Protein AF-A0A355SHH1-F1 (afdb_monomer_lite)

Radius of gyration: 15.55 Å; chains: 1; bounding box: 40×37×35 Å

Structure (mmCIF, N/CA/C/O backbone):
data_AF-A0A355SHH1-F1
#
_entry.id   AF-A0A355SHH1-F1
#
loop_
_atom_site.group_PDB
_atom_site.id
_atom_site.type_symbol
_atom_site.label_atom_id
_atom_site.label_alt_id
_atom_site.label_comp_id
_atom_site.label_asym_id
_atom_site.label_entity_id
_atom_site.label_seq_id
_atom_site.pdbx_PDB_ins_code
_atom_site.Cartn_x
_atom_site.Cartn_y
_atom_site.Cartn_z
_atom_site.occupancy
_atom_site.B_iso_or_equiv
_atom_site.auth_seq_id
_atom_site.auth_comp_id
_atom_site.auth_asym_id
_atom_site.auth_atom_id
_atom_site.pdbx_PDB_model_num
ATOM 1 N N . MET A 1 1 ? -6.223 22.000 5.924 1.00 43.81 1 MET A N 1
ATOM 2 C CA . MET A 1 1 ? -6.713 20.608 5.936 1.00 43.81 1 MET A CA 1
ATOM 3 C C . MET A 1 1 ? -8.223 20.653 5.886 1.00 43.81 1 MET A C 1
ATOM 5 O O . MET A 1 1 ? -8.822 21.224 6.787 1.00 43.81 1 MET A O 1
ATOM 9 N N . THR A 1 2 ? -8.835 20.152 4.817 1.00 41.19 2 THR A N 1
ATOM 10 C CA . THR A 1 2 ? -10.289 19.965 4.772 1.00 41.19 2 THR A CA 1
ATOM 11 C C . THR A 1 2 ? -10.642 18.983 5.885 1.00 41.19 2 THR A C 1
ATOM 13 O O . THR A 1 2 ? -10.046 17.912 5.950 1.00 41.19 2 THR A O 1
ATOM 16 N N . GLU A 1 3 ? -11.539 19.346 6.799 1.00 49.66 3 GLU A N 1
ATOM 17 C CA . GLU A 1 3 ? -12.006 18.436 7.848 1.00 49.66 3 GLU A CA 1
ATOM 18 C C . GLU A 1 3 ? -12.844 17.324 7.204 1.00 49.66 3 GLU A C 1
ATOM 20 O O . GLU A 1 3 ? -14.069 17.395 7.146 1.00 49.66 3 GLU A O 1
ATOM 25 N N . ILE A 1 4 ? -12.170 16.287 6.705 1.00 53.91 4 ILE A N 1
ATOM 26 C CA . ILE A 1 4 ? -12.764 15.081 6.107 1.00 53.91 4 ILE A CA 1
ATOM 27 C C . ILE A 1 4 ? -13.784 14.422 7.066 1.00 53.91 4 ILE A C 1
ATOM 29 O O . ILE A 1 4 ? -14.713 13.743 6.636 1.00 53.91 4 ILE A O 1
ATOM 33 N N . GLY A 1 5 ? -13.681 14.687 8.374 1.00 51.09 5 GLY A N 1
ATOM 34 C CA . GLY A 1 5 ? -14.666 14.264 9.373 1.00 51.09 5 GLY A CA 1
ATOM 35 C C . GLY A 1 5 ? -16.087 14.796 9.136 1.00 51.09 5 GLY A C 1
ATOM 36 O O . GLY A 1 5 ? -17.041 14.126 9.518 1.00 51.09 5 GLY A O 1
ATOM 37 N N . LYS A 1 6 ? -16.257 15.943 8.461 1.00 51.94 6 LYS A N 1
ATOM 38 C CA . LYS A 1 6 ? -17.584 16.507 8.148 1.00 51.94 6 LYS A CA 1
ATOM 39 C C . LYS A 1 6 ? -18.274 15.821 6.961 1.00 51.94 6 LYS A C 1
ATOM 41 O O . LYS A 1 6 ? -19.495 15.875 6.874 1.00 51.94 6 LYS A O 1
ATOM 46 N N . THR A 1 7 ? -17.532 15.160 6.067 1.00 54.53 7 THR A N 1
ATOM 47 C CA . THR A 1 7 ? -18.088 14.440 4.903 1.00 54.53 7 THR A CA 1
ATOM 48 C C . THR A 1 7 ? -18.395 12.965 5.176 1.00 54.53 7 THR A C 1
ATOM 50 O O . THR A 1 7 ? -19.173 12.370 4.437 1.00 54.53 7 THR A O 1
ATOM 53 N N . ALA A 1 8 ? -17.892 12.371 6.264 1.00 58.88 8 ALA A N 1
ATOM 54 C CA . ALA A 1 8 ? -18.247 11.011 6.705 1.00 58.88 8 ALA A CA 1
ATOM 55 C C . ALA A 1 8 ? -19.6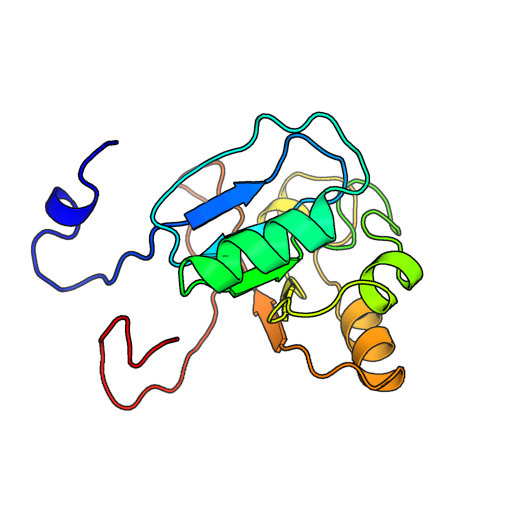36 10.914 7.390 1.00 58.88 8 ALA A C 1
ATOM 57 O O . ALA A 1 8 ? -19.887 9.967 8.139 1.00 58.88 8 ALA A O 1
ATOM 58 N N . GLY A 1 9 ? -20.511 11.895 7.132 1.00 51.78 9 GLY A N 1
ATOM 59 C CA . GLY A 1 9 ? -21.508 12.520 8.019 1.00 51.78 9 GLY A CA 1
ATOM 60 C C . GLY A 1 9 ? -22.531 11.676 8.790 1.00 51.78 9 GLY A C 1
ATOM 61 O O . GLY A 1 9 ? -23.283 12.256 9.561 1.00 51.78 9 GLY A O 1
ATOM 62 N N . ASP A 1 10 ? -22.526 10.346 8.688 1.00 62.78 10 ASP A N 1
ATOM 63 C CA . ASP A 1 10 ? -23.495 9.472 9.370 1.00 62.78 10 ASP A CA 1
ATOM 64 C C . ASP A 1 10 ? -22.841 8.274 10.102 1.00 62.78 10 ASP A C 1
ATOM 66 O O . ASP A 1 10 ? -23.534 7.335 10.489 1.00 62.78 10 ASP A O 1
ATOM 70 N N . GLY A 1 11 ? -21.504 8.201 10.203 1.00 67.62 11 GLY A N 1
ATOM 71 C CA . GLY A 1 11 ? -20.800 7.028 10.769 1.00 67.62 11 GLY A CA 1
ATOM 72 C C . GLY A 1 11 ? -20.808 5.778 9.867 1.00 67.62 11 GLY A C 1
ATOM 73 O O . GLY A 1 11 ? -20.347 4.696 10.242 1.00 67.62 11 GLY A O 1
ATOM 74 N N . LYS A 1 12 ? -21.314 5.905 8.634 1.00 80.94 12 LYS A N 1
ATOM 75 C CA . LYS A 1 12 ? -21.365 4.815 7.644 1.00 80.94 12 LYS A CA 1
ATOM 76 C C . LYS A 1 12 ? -20.001 4.506 7.026 1.00 80.94 12 LYS A C 1
ATOM 78 O O . LYS A 1 12 ? -19.790 3.367 6.611 1.00 80.94 12 LYS A O 1
ATOM 83 N N . LEU A 1 13 ? -19.079 5.465 7.009 1.00 87.56 13 LEU A N 1
ATOM 84 C CA . LEU A 1 13 ? -17.738 5.328 6.442 1.00 87.56 13 LEU A CA 1
ATOM 85 C C . LEU A 1 13 ? -16.679 5.624 7.503 1.00 87.56 13 LEU A C 1
ATOM 87 O O . LEU A 1 13 ? -16.791 6.603 8.236 1.00 87.56 13 LEU A O 1
ATOM 91 N N . ILE A 1 14 ? -15.638 4.794 7.544 1.00 89.12 14 ILE A N 1
ATOM 92 C CA . ILE A 1 14 ? -14.402 5.096 8.266 1.00 89.12 14 ILE A CA 1
ATOM 93 C C . ILE A 1 14 ? -13.419 5.657 7.250 1.00 89.12 14 ILE A C 1
ATOM 95 O O . ILE A 1 14 ? -13.114 5.004 6.255 1.00 89.12 14 ILE A O 1
ATOM 99 N N . LEU A 1 15 ? -12.928 6.866 7.509 1.00 89.94 15 LEU A N 1
ATOM 100 C CA . LEU A 1 15 ? -11.942 7.523 6.659 1.00 89.94 15 LEU A CA 1
ATOM 101 C C . LEU A 1 15 ? -10.594 7.552 7.368 1.00 89.94 15 LEU A C 1
ATOM 103 O O . LEU A 1 15 ? -10.450 8.160 8.434 1.00 89.94 15 LEU A O 1
ATOM 107 N N . PHE A 1 16 ? -9.606 6.904 6.761 1.00 91.12 16 PHE A N 1
ATOM 108 C CA . PHE A 1 16 ? -8.214 7.021 7.166 1.00 91.12 16 PHE A CA 1
ATOM 109 C C . PHE A 1 16 ? -7.592 8.220 6.465 1.00 91.12 16 PHE A C 1
ATOM 111 O O . PHE A 1 16 ? -7.715 8.373 5.250 1.00 91.12 16 PHE A O 1
ATOM 118 N N . GLN A 1 17 ? -6.917 9.072 7.234 1.00 91.25 17 GLN A N 1
ATOM 119 C CA . GLN A 1 17 ? -6.066 10.090 6.640 1.00 91.25 17 GLN A CA 1
ATOM 120 C C . GLN A 1 17 ? -4.885 9.378 5.985 1.00 91.25 17 GLN A C 1
ATOM 122 O O . GLN A 1 17 ? -4.233 8.555 6.625 1.00 91.25 17 GLN A O 1
ATOM 127 N N . GLY A 1 18 ? -4.611 9.687 4.727 1.00 90.81 18 GLY A N 1
ATOM 128 C CA . GLY A 1 18 ? -3.489 9.102 4.013 1.00 90.81 18 GLY A CA 1
ATOM 129 C C . GLY A 1 18 ? -2.898 10.065 3.005 1.00 90.81 18 GLY A C 1
ATOM 130 O O . GLY A 1 18 ? -3.477 11.118 2.719 1.00 90.81 18 GLY A O 1
ATOM 131 N N . VAL A 1 19 ? -1.728 9.704 2.497 1.00 90.56 19 VAL A N 1
ATOM 132 C CA . VAL A 1 19 ? -1.069 10.418 1.414 1.00 90.56 19 VAL A CA 1
ATOM 133 C C . VAL A 1 19 ? -0.229 9.472 0.584 1.00 90.56 19 VAL A C 1
ATOM 135 O O . VAL A 1 19 ? 0.407 8.555 1.099 1.00 90.56 19 VAL A O 1
ATOM 138 N N . GLU A 1 20 ? -0.211 9.726 -0.711 1.00 91.62 20 GLU A N 1
ATOM 139 C CA . GLU A 1 20 ? 0.697 9.058 -1.618 1.00 91.62 20 GLU A CA 1
ATOM 140 C C . GLU A 1 20 ? 1.940 9.928 -1.820 1.00 91.62 20 GLU A C 1
ATOM 142 O O . GLU A 1 20 ? 1.863 11.057 -2.308 1.00 91.62 20 GLU A O 1
ATOM 147 N N . TYR A 1 21 ? 3.099 9.410 -1.430 1.00 88.50 21 TYR A N 1
ATOM 148 C CA . TYR A 1 21 ? 4.377 10.099 -1.551 1.00 88.50 21 TYR A CA 1
ATOM 149 C C . TYR A 1 21 ? 4.892 9.975 -2.993 1.00 88.50 21 TYR A C 1
ATOM 151 O O . TYR A 1 21 ? 5.389 8.922 -3.396 1.00 88.50 21 TYR A O 1
ATOM 159 N N . LYS A 1 22 ? 4.754 11.060 -3.776 1.00 79.31 22 LYS A N 1
ATOM 160 C CA . LYS A 1 22 ? 5.037 11.099 -5.231 1.00 79.31 22 LYS A CA 1
ATOM 161 C C . LYS A 1 22 ? 6.291 11.861 -5.658 1.00 79.31 22 LYS A C 1
ATOM 163 O O . LYS A 1 22 ? 6.673 11.762 -6.821 1.00 79.31 22 LYS A O 1
ATOM 168 N N . ARG A 1 23 ? 6.917 12.645 -4.771 1.00 65.75 23 ARG A N 1
ATOM 169 C CA . ARG A 1 23 ? 8.031 13.536 -5.156 1.00 65.75 23 ARG A CA 1
ATOM 170 C C . ARG A 1 23 ? 9.314 12.795 -5.561 1.00 65.75 23 ARG A C 1
ATOM 172 O O . ARG A 1 23 ? 10.114 13.345 -6.308 1.00 65.75 23 ARG A O 1
ATOM 179 N N . ALA A 1 24 ? 9.477 11.534 -5.160 1.00 61.44 24 ALA A N 1
ATOM 180 C CA . ALA A 1 24 ? 10.496 10.634 -5.698 1.00 61.44 24 ALA A CA 1
ATOM 181 C C . ALA A 1 24 ? 9.864 9.608 -6.657 1.00 61.44 24 ALA A C 1
ATOM 183 O O . ALA A 1 24 ? 8.690 9.255 -6.527 1.00 61.44 24 ALA A O 1
ATOM 184 N N . LYS A 1 25 ? 10.660 9.062 -7.593 1.00 78.69 25 LYS A N 1
ATOM 185 C CA . LYS A 1 25 ? 10.320 7.763 -8.205 1.00 78.69 25 LYS A CA 1
ATOM 186 C C . LYS A 1 25 ? 10.070 6.751 -7.079 1.00 78.69 25 LYS A C 1
ATOM 188 O O . LYS A 1 25 ? 10.682 6.868 -6.016 1.00 78.69 25 LYS A O 1
ATOM 193 N N . PHE A 1 26 ? 9.250 5.740 -7.358 1.00 88.88 26 PHE A N 1
ATOM 194 C CA . PHE A 1 26 ? 8.901 4.681 -6.411 1.00 88.88 26 PHE A CA 1
ATOM 195 C C . PHE A 1 26 ? 7.899 5.174 -5.354 1.00 88.88 26 PHE A C 1
ATOM 197 O O . PHE A 1 26 ? 8.254 5.533 -4.234 1.00 88.88 26 PHE A O 1
ATOM 204 N N . GLN A 1 27 ? 6.632 5.248 -5.760 1.00 91.50 27 GLN A N 1
ATOM 205 C CA . GLN A 1 27 ? 5.532 5.751 -4.938 1.00 91.50 27 GLN A CA 1
ATOM 206 C C . GLN A 1 27 ? 5.177 4.789 -3.800 1.00 91.50 27 GLN A C 1
ATOM 208 O O . GLN A 1 27 ? 5.240 3.564 -3.950 1.00 91.50 27 GLN A O 1
ATOM 213 N N . MET A 1 28 ? 4.801 5.370 -2.661 1.00 92.81 28 MET A N 1
ATOM 214 C CA . MET A 1 28 ? 4.302 4.661 -1.484 1.00 92.81 28 MET A CA 1
ATOM 215 C C . MET A 1 28 ? 3.109 5.410 -0.899 1.00 92.81 28 MET A C 1
ATOM 217 O O . MET A 1 28 ? 3.079 6.641 -0.894 1.00 92.81 28 MET A O 1
ATOM 221 N N . LEU A 1 29 ? 2.160 4.667 -0.352 1.00 95.06 29 LEU A N 1
ATOM 222 C CA . LEU A 1 29 ? 0.982 5.175 0.326 1.00 95.06 29 LEU A CA 1
ATOM 223 C C . LEU A 1 29 ? 1.194 5.090 1.840 1.00 95.06 29 LEU A C 1
ATOM 225 O O . LEU A 1 29 ? 1.348 3.997 2.380 1.00 95.06 29 LEU A O 1
ATOM 229 N N . GLY A 1 30 ? 1.188 6.232 2.526 1.00 94.62 30 GLY A N 1
ATOM 230 C CA . GLY A 1 30 ? 1.118 6.301 3.985 1.00 94.62 30 GLY A CA 1
ATOM 231 C C . GLY A 1 30 ? -0.329 6.440 4.444 1.00 94.62 30 GLY A C 1
ATOM 232 O O . GLY A 1 30 ? -1.055 7.297 3.939 1.00 94.62 30 GLY A O 1
ATOM 233 N N . ILE A 1 31 ? -0.752 5.615 5.400 1.00 95.31 31 ILE A N 1
ATOM 234 C CA . ILE A 1 31 ? -2.116 5.583 5.947 1.00 95.31 31 ILE A CA 1
ATOM 235 C C . ILE A 1 31 ? -2.065 5.813 7.458 1.00 95.31 31 ILE A C 1
ATOM 237 O O . ILE A 1 31 ? -1.125 5.384 8.118 1.00 95.31 31 ILE A O 1
ATOM 241 N N . ASN A 1 32 ? -3.101 6.462 7.994 1.00 95.00 32 ASN A N 1
ATOM 242 C CA . ASN A 1 32 ? -3.259 6.837 9.399 1.00 95.00 32 ASN A CA 1
ATOM 243 C C . ASN A 1 32 ? -2.159 7.795 9.891 1.00 95.00 32 ASN A C 1
ATOM 245 O O . ASN A 1 32 ? -1.537 7.589 10.927 1.00 95.00 32 ASN A O 1
ATOM 249 N N . ILE A 1 33 ? -1.927 8.854 9.113 1.00 91.44 33 ILE A N 1
ATOM 250 C CA . ILE A 1 33 ? -0.956 9.913 9.418 1.00 91.44 33 ILE A CA 1
ATOM 251 C C . ILE A 1 33 ? -1.653 11.209 9.838 1.00 91.44 33 ILE A C 1
ATOM 253 O O . ILE A 1 33 ? -2.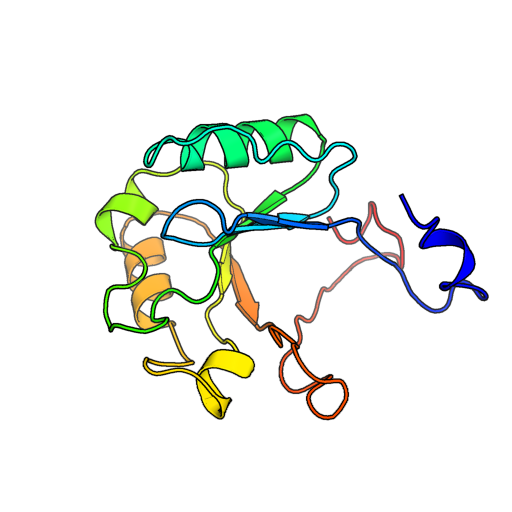758 11.507 9.392 1.00 91.44 33 ILE A O 1
ATOM 257 N N . ASN A 1 34 ? -0.976 12.012 10.654 1.00 87.38 34 ASN A N 1
ATOM 258 C CA . ASN A 1 34 ? -1.477 13.286 11.180 1.00 87.38 34 ASN A CA 1
ATOM 259 C C . ASN A 1 34 ? -0.732 14.504 10.612 1.00 87.38 34 ASN A C 1
ATOM 261 O O . ASN A 1 34 ? -1.240 15.624 10.668 1.00 87.38 34 ASN A O 1
ATOM 265 N N . LYS A 1 35 ? 0.471 14.303 10.066 1.00 80.38 35 LYS A N 1
ATOM 266 C CA . LYS A 1 35 ? 1.303 15.344 9.466 1.00 80.38 35 LYS A CA 1
ATOM 267 C C . LYS A 1 35 ? 1.837 14.887 8.113 1.00 80.38 35 LYS A C 1
ATOM 269 O O . LYS A 1 35 ? 2.399 13.801 7.981 1.00 80.38 35 LYS A O 1
ATOM 274 N N . TYR A 1 36 ? 1.696 15.779 7.139 1.00 72.12 36 TYR A N 1
ATOM 275 C CA . TYR A 1 36 ? 2.314 15.685 5.826 1.00 72.12 36 TYR A CA 1
ATOM 276 C C . TYR A 1 36 ? 3.646 16.436 5.813 1.00 72.12 36 TYR A C 1
ATOM 278 O O . TYR A 1 36 ? 3.718 17.563 6.305 1.00 72.12 36 TYR A O 1
ATOM 286 N N . ASP A 1 37 ? 4.679 15.816 5.256 1.00 67.56 37 ASP A N 1
ATOM 287 C CA . ASP A 1 37 ? 5.963 16.453 4.973 1.00 67.56 37 ASP A CA 1
ATOM 288 C C . ASP A 1 37 ? 6.574 15.750 3.753 1.00 67.56 37 ASP A C 1
ATOM 290 O O . ASP A 1 37 ? 7.048 14.617 3.853 1.00 67.56 37 ASP A O 1
ATOM 294 N N . ASP A 1 38 ? 6.457 16.368 2.578 1.00 61.59 38 ASP A N 1
ATOM 295 C CA . ASP A 1 38 ? 7.012 15.872 1.315 1.00 61.59 38 ASP A CA 1
ATOM 296 C C . ASP A 1 38 ? 8.289 16.610 0.886 1.00 61.59 38 ASP A C 1
ATOM 298 O O . ASP A 1 38 ? 8.841 16.304 -0.167 1.00 61.59 38 ASP A O 1
ATOM 302 N N . ASP A 1 39 ? 8.811 17.541 1.688 1.00 53.94 39 ASP A N 1
ATOM 303 C CA . ASP A 1 39 ? 9.840 18.506 1.271 1.00 53.94 39 ASP A CA 1
ATOM 304 C C . ASP A 1 39 ? 11.289 17.972 1.309 1.00 53.94 39 ASP A C 1
ATOM 306 O O . ASP A 1 39 ? 12.249 18.733 1.434 1.00 53.94 39 ASP A O 1
ATOM 310 N N . LYS A 1 40 ? 11.502 16.659 1.158 1.00 53.75 40 LYS A N 1
ATOM 311 C CA . LYS A 1 40 ? 12.857 16.081 1.094 1.00 53.75 40 LYS A CA 1
ATOM 312 C C . LYS A 1 40 ? 13.143 15.504 -0.289 1.00 53.75 40 LYS A C 1
ATOM 314 O O . LYS A 1 40 ? 12.847 14.340 -0.550 1.00 53.75 40 LYS A O 1
ATOM 319 N N . ASP A 1 41 ? 13.784 16.319 -1.127 1.00 53.22 41 ASP A N 1
ATOM 320 C CA . ASP A 1 41 ? 14.277 16.072 -2.500 1.00 53.22 41 ASP A CA 1
ATOM 321 C C . ASP A 1 41 ? 15.332 14.940 -2.636 1.00 53.22 41 ASP A C 1
ATOM 323 O O . ASP A 1 41 ? 16.218 14.983 -3.489 1.00 53.22 41 ASP A O 1
ATOM 327 N N . ASN A 1 42 ? 15.288 13.895 -1.804 1.00 55.25 42 ASN A N 1
ATOM 328 C CA . ASN A 1 42 ? 16.293 12.833 -1.814 1.00 55.25 42 ASN A CA 1
ATOM 329 C C . ASN A 1 42 ? 15.708 11.464 -2.184 1.00 55.25 42 ASN A C 1
ATOM 331 O O . ASN A 1 42 ? 14.850 10.923 -1.496 1.00 55.25 42 ASN A O 1
ATOM 335 N N . SER A 1 43 ? 16.265 10.857 -3.234 1.00 52.84 43 SER A N 1
ATOM 336 C CA . SER A 1 43 ? 15.924 9.528 -3.773 1.00 52.84 43 SER A CA 1
ATOM 337 C C . SER A 1 43 ? 16.048 8.330 -2.803 1.00 52.84 43 SER A C 1
ATOM 339 O O . SER A 1 43 ? 15.591 7.232 -3.139 1.00 52.84 43 SER A O 1
ATOM 341 N N . ASN A 1 44 ? 16.630 8.532 -1.613 1.00 61.09 44 ASN A N 1
ATOM 342 C CA . ASN A 1 44 ? 16.764 7.532 -0.542 1.00 61.09 44 ASN A CA 1
ATOM 343 C C . ASN A 1 44 ? 15.883 7.799 0.692 1.00 61.09 44 ASN A C 1
ATOM 345 O O . ASN A 1 44 ? 16.047 7.142 1.715 1.00 61.09 44 ASN A O 1
ATOM 349 N N . ASN A 1 45 ? 14.919 8.714 0.596 1.00 79.00 45 ASN A N 1
ATOM 350 C CA . ASN A 1 45 ? 13.993 9.024 1.686 1.00 79.00 45 ASN A CA 1
ATOM 351 C C . ASN A 1 45 ? 12.953 7.920 1.975 1.00 79.00 45 ASN A C 1
ATOM 353 O O . ASN A 1 45 ? 12.195 8.057 2.925 1.00 79.00 45 ASN A O 1
ATOM 357 N N . HIS A 1 46 ? 12.882 6.831 1.198 1.00 89.25 46 HIS A N 1
ATOM 358 C CA . HIS A 1 46 ? 11.828 5.819 1.362 1.00 89.25 46 HIS A CA 1
ATOM 359 C C . HIS A 1 46 ? 11.820 5.174 2.752 1.00 89.25 46 HIS A C 1
ATOM 361 O O . HIS A 1 46 ? 10.751 5.029 3.337 1.00 89.25 46 HIS A O 1
ATOM 367 N N . GLN A 1 47 ? 12.987 4.830 3.306 1.00 92.50 47 GLN A N 1
ATOM 368 C CA . GLN A 1 47 ? 13.045 4.287 4.667 1.00 92.50 47 GLN A CA 1
ATOM 369 C C . GLN A 1 47 ? 12.624 5.343 5.700 1.00 92.50 47 GLN A C 1
ATOM 371 O O . GLN A 1 47 ? 11.798 5.046 6.556 1.00 92.50 47 GLN A O 1
ATOM 376 N N . ASP A 1 48 ? 13.096 6.585 5.556 1.00 89.81 48 ASP A N 1
ATOM 377 C CA . ASP A 1 48 ? 12.713 7.697 6.435 1.00 89.81 48 ASP A CA 1
ATOM 378 C C . ASP A 1 48 ? 11.201 7.970 6.394 1.00 89.81 48 ASP A C 1
ATOM 380 O O . ASP A 1 48 ? 10.597 8.248 7.425 1.00 89.81 48 ASP A O 1
ATOM 384 N N . ILE A 1 49 ? 10.573 7.872 5.216 1.00 89.81 49 ILE A N 1
ATOM 385 C CA . ILE A 1 49 ? 9.120 8.015 5.049 1.00 89.81 49 ILE A CA 1
ATOM 386 C C . ILE A 1 49 ? 8.396 6.881 5.774 1.00 89.81 49 ILE A C 1
ATOM 388 O O . ILE A 1 49 ? 7.436 7.142 6.496 1.00 89.81 49 ILE A O 1
ATOM 392 N N . ILE A 1 50 ? 8.848 5.633 5.612 1.00 93.44 50 ILE A N 1
ATOM 393 C CA . ILE A 1 50 ? 8.247 4.486 6.304 1.00 93.44 50 ILE A CA 1
ATOM 394 C C . ILE A 1 50 ? 8.340 4.671 7.824 1.00 93.44 50 ILE A C 1
ATOM 396 O O . ILE A 1 50 ? 7.345 4.489 8.532 1.00 93.44 50 ILE A O 1
ATOM 400 N N . ASP A 1 51 ? 9.509 5.073 8.320 1.00 93.69 51 ASP A N 1
ATOM 401 C CA . ASP A 1 51 ? 9.750 5.291 9.745 1.00 93.69 51 ASP A CA 1
ATOM 402 C C . ASP A 1 51 ? 8.927 6.473 10.281 1.00 93.69 51 ASP A C 1
ATOM 404 O O . ASP A 1 51 ? 8.384 6.402 11.386 1.00 93.69 51 ASP A O 1
ATOM 408 N N . GLU A 1 52 ? 8.758 7.529 9.483 1.00 91.50 52 GLU A N 1
ATOM 409 C CA . GLU A 1 52 ? 7.910 8.675 9.803 1.00 91.50 52 GLU A CA 1
ATOM 410 C C . GLU A 1 52 ? 6.438 8.281 9.923 1.00 91.50 52 GLU A C 1
ATOM 412 O O . GLU A 1 52 ? 5.795 8.582 10.930 1.00 91.50 52 GLU A O 1
ATOM 417 N N . VAL A 1 53 ? 5.906 7.589 8.913 1.00 93.69 53 VAL A N 1
ATOM 418 C CA . VAL A 1 53 ? 4.521 7.105 8.901 1.00 93.69 53 VAL A CA 1
ATOM 419 C C . VAL A 1 53 ? 4.278 6.219 10.121 1.00 93.69 53 VAL A C 1
ATOM 421 O O . VAL A 1 53 ? 3.303 6.417 10.848 1.00 93.69 53 VAL A O 1
ATOM 424 N N . LYS A 1 54 ? 5.210 5.305 10.415 1.00 95.06 54 LYS A N 1
ATOM 425 C CA . LYS A 1 54 ? 5.143 4.436 11.593 1.00 95.06 54 LYS A CA 1
ATOM 426 C C . LYS A 1 54 ? 5.161 5.226 12.902 1.00 95.06 54 LYS A C 1
ATOM 428 O O . LYS A 1 54 ? 4.386 4.926 13.808 1.00 95.06 54 LYS A O 1
ATOM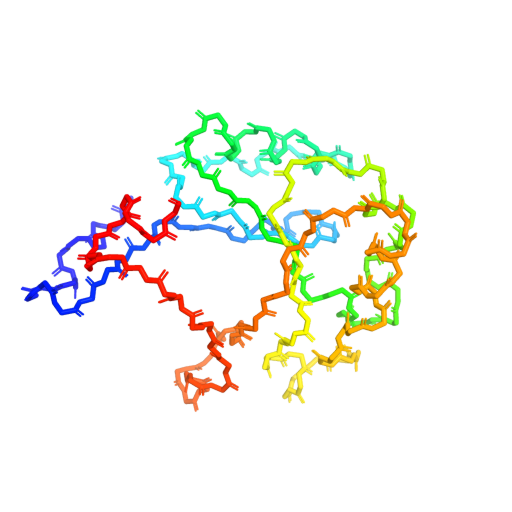 433 N N . ARG A 1 55 ? 6.002 6.259 13.014 1.00 94.25 55 ARG A N 1
ATOM 434 C CA . ARG A 1 55 ? 6.077 7.136 14.197 1.00 94.25 55 ARG A CA 1
ATOM 435 C C . ARG A 1 55 ? 4.772 7.894 14.452 1.00 94.25 55 ARG A C 1
ATOM 437 O O . ARG A 1 55 ? 4.481 8.229 15.596 1.00 94.25 55 ARG A O 1
ATOM 444 N N . GLN A 1 56 ? 3.982 8.136 13.411 1.00 93.25 56 GLN A N 1
ATOM 445 C CA . GLN A 1 56 ? 2.658 8.748 13.523 1.00 93.25 56 GLN A CA 1
ATOM 446 C C . GLN A 1 56 ? 1.543 7.748 13.884 1.00 93.25 56 GLN A C 1
ATOM 448 O O . GLN A 1 56 ? 0.395 8.162 14.019 1.00 93.25 56 GLN A O 1
ATOM 453 N N . GLY A 1 57 ? 1.867 6.462 14.077 1.00 93.81 57 GLY A N 1
ATOM 454 C CA . GLY A 1 57 ? 0.887 5.396 14.316 1.00 93.81 57 GLY A CA 1
ATOM 455 C C . GLY A 1 57 ? 0.255 4.854 13.032 1.00 93.81 57 GLY A C 1
ATOM 456 O O . GLY A 1 57 ? -0.790 4.207 13.080 1.00 93.81 57 GLY A O 1
ATOM 457 N N . GLY A 1 58 ? 0.863 5.154 11.885 1.00 95.75 58 GLY A N 1
ATOM 458 C CA . GLY A 1 58 ? 0.418 4.717 10.575 1.00 95.75 58 GLY A CA 1
ATOM 459 C C . GLY A 1 58 ? 1.184 3.523 10.026 1.00 95.75 58 GLY A C 1
ATOM 460 O O . GLY A 1 58 ? 2.091 2.975 10.655 1.00 95.75 58 GLY A O 1
ATOM 461 N N . PHE A 1 59 ? 0.838 3.145 8.801 1.00 97.12 59 PHE A N 1
ATOM 462 C CA . PHE A 1 59 ? 1.543 2.115 8.047 1.00 97.12 59 PHE A CA 1
ATOM 463 C C . PHE A 1 59 ? 1.704 2.508 6.582 1.00 97.12 59 PHE A C 1
ATOM 465 O O . PHE A 1 59 ? 0.965 3.338 6.050 1.00 97.12 59 PHE A O 1
ATOM 472 N N . THR A 1 60 ? 2.698 1.898 5.938 1.00 96.81 60 THR A N 1
ATOM 473 C CA . THR A 1 60 ? 3.051 2.182 4.544 1.00 96.81 60 THR A CA 1
ATOM 474 C C . THR A 1 60 ? 2.723 0.996 3.644 1.00 96.81 60 THR A C 1
ATOM 476 O O . THR A 1 60 ? 3.019 -0.147 3.999 1.00 96.81 60 THR A O 1
ATOM 479 N N . ILE A 1 61 ? 2.160 1.275 2.470 1.00 98.25 61 ILE A N 1
ATOM 480 C CA . ILE A 1 61 ? 1.966 0.326 1.370 1.00 98.25 61 ILE A CA 1
ATOM 481 C C . ILE A 1 61 ? 2.812 0.789 0.180 1.00 98.25 61 ILE A C 1
ATOM 483 O O . ILE A 1 61 ? 2.811 1.966 -0.170 1.00 98.25 61 ILE A O 1
ATOM 487 N N . ILE A 1 62 ? 3.531 -0.128 -0.460 1.00 97.44 62 ILE A N 1
ATOM 488 C CA . ILE A 1 62 ? 4.246 0.144 -1.712 1.00 97.44 62 ILE A CA 1
ATOM 489 C C . ILE A 1 62 ? 3.243 0.210 -2.870 1.00 97.44 62 ILE A C 1
ATOM 491 O O . ILE A 1 62 ? 2.511 -0.755 -3.091 1.00 97.44 62 ILE A O 1
ATOM 495 N N . CYS A 1 63 ? 3.230 1.309 -3.629 1.00 96.12 63 CYS A N 1
ATOM 496 C CA . CYS A 1 63 ? 2.305 1.479 -4.751 1.00 96.12 63 CYS A CA 1
ATOM 497 C C . CYS A 1 63 ? 2.803 0.757 -6.011 1.00 96.12 63 CYS A C 1
ATOM 499 O O . CYS A 1 63 ? 3.989 0.836 -6.351 1.00 96.12 63 CYS A O 1
ATOM 501 N N . HIS A 1 64 ? 1.875 0.097 -6.710 1.00 95.88 64 HIS A N 1
ATOM 502 C CA . HIS A 1 64 ? 1.965 -0.446 -8.071 1.00 95.88 64 HIS A CA 1
ATOM 503 C C . HIS A 1 64 ? 3.400 -0.746 -8.577 1.00 95.88 64 HIS A C 1
ATOM 505 O O . HIS A 1 64 ? 3.970 0.026 -9.360 1.00 95.88 64 HIS A O 1
ATOM 511 N N . PRO A 1 65 ? 3.999 -1.886 -8.172 1.00 95.38 65 PRO A N 1
ATOM 512 C CA . PRO A 1 65 ? 5.395 -2.245 -8.459 1.00 95.38 65 PRO A CA 1
ATOM 513 C C . PRO A 1 65 ? 5.817 -2.291 -9.934 1.00 95.38 65 PRO A C 1
ATOM 515 O O . PRO A 1 65 ? 7.013 -2.251 -10.211 1.00 95.38 65 PRO A O 1
ATOM 518 N N . HIS A 1 66 ? 4.865 -2.339 -10.871 1.00 94.00 66 HIS A N 1
ATOM 519 C CA . HIS A 1 66 ? 5.119 -2.385 -12.318 1.00 94.00 66 HIS A CA 1
ATOM 520 C C . HIS A 1 66 ? 4.612 -1.147 -13.078 1.00 94.00 66 HIS A C 1
ATOM 522 O O . HIS A 1 66 ? 4.307 -1.246 -14.268 1.00 94.00 66 HIS A O 1
ATOM 528 N N . LEU A 1 67 ? 4.465 0.012 -12.426 1.00 91.56 67 LEU A N 1
ATOM 529 C CA . LEU A 1 67 ? 4.006 1.245 -13.080 1.00 91.56 67 LEU A CA 1
ATOM 530 C C . LEU A 1 67 ? 5.009 1.786 -14.121 1.00 91.56 67 LEU A C 1
ATOM 532 O O . LEU A 1 67 ? 6.152 2.099 -13.822 1.00 91.56 67 LEU A O 1
ATOM 536 N N . ASN A 1 68 ? 4.561 2.054 -15.343 1.00 83.06 68 ASN A N 1
ATOM 537 C CA . ASN A 1 68 ? 5.330 2.670 -16.434 1.00 83.06 68 ASN A CA 1
ATOM 538 C C . ASN A 1 68 ? 6.588 1.902 -16.910 1.00 83.06 68 ASN A C 1
ATOM 540 O O . ASN A 1 68 ? 7.203 2.314 -17.892 1.00 83.06 68 ASN A O 1
ATOM 544 N N . ALA A 1 69 ? 6.965 0.795 -16.262 1.00 70.50 69 ALA A N 1
ATOM 545 C CA . ALA A 1 69 ? 7.996 -0.163 -16.662 1.00 70.50 69 ALA A CA 1
ATOM 546 C C . ALA A 1 69 ? 7.864 -1.442 -15.813 1.00 70.50 69 ALA A C 1
ATOM 548 O O . ALA A 1 69 ? 7.376 -1.386 -14.684 1.00 70.50 69 ALA A O 1
ATOM 549 N N . GLY A 1 70 ? 8.335 -2.585 -16.328 1.00 67.88 70 GLY A N 1
ATOM 550 C CA . GLY A 1 70 ? 8.340 -3.857 -15.590 1.00 67.88 70 GLY A CA 1
ATOM 551 C C . GLY A 1 70 ? 9.071 -3.791 -14.242 1.00 67.88 70 GLY A C 1
ATOM 552 O O . GLY A 1 70 ? 8.654 -4.474 -13.322 1.00 67.88 70 GLY A O 1
ATOM 553 N N . ASP A 1 71 ? 10.048 -2.897 -14.080 1.00 74.31 71 ASP A N 1
ATOM 554 C CA . ASP A 1 71 ? 10.833 -2.762 -12.844 1.00 74.31 71 ASP A CA 1
ATOM 555 C C . ASP A 1 71 ? 10.639 -1.393 -12.179 1.00 74.31 71 ASP A C 1
ATOM 557 O O . ASP A 1 71 ? 11.603 -0.782 -11.710 1.00 74.31 71 ASP A O 1
ATOM 561 N N . TYR A 1 72 ? 9.406 -0.862 -12.171 1.00 90.25 72 TYR A N 1
ATOM 562 C CA . TYR A 1 72 ? 9.136 0.412 -11.497 1.00 90.25 72 TYR A CA 1
ATOM 563 C C . TYR A 1 72 ? 9.650 0.391 -10.075 1.00 90.25 72 TYR A C 1
ATOM 565 O O . TYR A 1 72 ? 10.363 1.304 -9.715 1.00 90.25 72 TYR A O 1
ATOM 573 N N . TRP A 1 73 ? 9.368 -0.651 -9.298 1.00 93.06 73 TRP A N 1
ATOM 574 C CA . TRP A 1 73 ? 10.069 -0.903 -8.047 1.00 93.06 73 TRP A CA 1
ATOM 575 C C . TRP A 1 73 ? 11.114 -2.008 -8.246 1.00 93.06 73 TRP A C 1
ATOM 577 O O . TRP A 1 73 ? 10.737 -3.172 -8.377 1.00 93.06 73 TRP A O 1
ATOM 587 N N . PRO A 1 74 ? 12.425 -1.694 -8.216 1.00 92.62 74 PRO A N 1
ATOM 588 C CA . PRO A 1 74 ? 13.454 -2.726 -8.242 1.00 92.62 74 PRO A CA 1
ATOM 589 C C . PRO A 1 74 ? 13.338 -3.624 -7.010 1.00 92.62 74 PRO A C 1
ATOM 591 O O . PRO A 1 74 ? 13.329 -3.129 -5.877 1.00 92.62 74 PRO A O 1
ATOM 594 N N . ILE A 1 75 ? 13.303 -4.941 -7.218 1.00 94.94 75 ILE A N 1
ATOM 595 C CA . ILE A 1 75 ? 13.090 -5.913 -6.138 1.00 94.94 75 ILE A CA 1
ATOM 596 C C . ILE A 1 75 ? 14.111 -5.773 -5.001 1.00 94.94 75 ILE A C 1
ATOM 598 O O . ILE A 1 75 ? 13.742 -5.788 -3.829 1.00 94.94 75 ILE A O 1
ATOM 602 N N . GLU A 1 76 ? 15.383 -5.541 -5.323 1.00 95.06 76 GLU A N 1
ATOM 603 C CA . GLU A 1 76 ? 16.441 -5.396 -4.317 1.00 95.06 76 GLU A CA 1
ATOM 604 C C . GLU A 1 76 ? 16.237 -4.158 -3.430 1.00 95.06 76 GLU A C 1
ATOM 606 O O . GLU A 1 76 ? 16.555 -4.184 -2.240 1.00 95.06 76 GLU A O 1
ATOM 611 N N . LYS A 1 77 ? 15.607 -3.096 -3.955 1.00 93.62 77 LYS A N 1
ATOM 612 C CA . LYS A 1 77 ? 15.225 -1.935 -3.141 1.00 93.62 77 LYS A CA 1
ATOM 613 C C . LYS A 1 77 ? 14.128 -2.313 -2.143 1.00 93.62 77 LYS A C 1
ATOM 615 O O . LYS A 1 77 ? 14.233 -1.967 -0.970 1.00 93.62 77 LYS A O 1
ATOM 620 N N . LEU A 1 78 ? 13.120 -3.074 -2.572 1.00 95.56 78 LEU A N 1
ATOM 621 C CA . LEU A 1 78 ? 12.044 -3.552 -1.694 1.00 95.56 78 LEU A CA 1
ATOM 622 C C . LEU A 1 78 ? 12.539 -4.538 -0.625 1.00 95.56 78 LEU A C 1
ATOM 624 O O . LEU A 1 78 ? 12.074 -4.494 0.517 1.00 95.56 78 LEU A O 1
ATOM 628 N N . LYS A 1 79 ? 13.509 -5.395 -0.968 1.00 97.00 79 LYS A N 1
ATOM 629 C CA . LYS A 1 79 ? 14.193 -6.276 -0.010 1.00 97.00 79 LYS A CA 1
ATOM 630 C C . LYS A 1 79 ? 15.010 -5.475 1.013 1.00 97.00 79 LYS A C 1
ATOM 632 O O . LYS A 1 79 ? 15.033 -5.842 2.188 1.00 97.00 79 LYS A O 1
ATOM 637 N N . GLY A 1 80 ? 15.627 -4.367 0.601 1.00 95.69 80 GLY A N 1
ATOM 638 C CA . GLY A 1 80 ? 16.393 -3.478 1.482 1.00 95.69 80 GLY A CA 1
ATOM 639 C C . GLY A 1 80 ? 15.545 -2.654 2.461 1.00 95.69 80 GLY A C 1
ATOM 640 O O . GLY A 1 80 ? 15.998 -2.378 3.570 1.00 95.69 80 GLY A O 1
ATOM 641 N N . LEU A 1 81 ? 14.312 -2.292 2.088 1.00 95.38 81 LEU A N 1
ATOM 642 C CA . LEU A 1 81 ? 13.397 -1.526 2.944 1.00 95.38 81 LEU A CA 1
ATOM 643 C C . LEU A 1 81 ? 12.786 -2.385 4.056 1.00 95.38 81 LEU A C 1
ATOM 645 O O . LEU A 1 81 ? 12.503 -3.570 3.873 1.00 95.38 81 LEU A O 1
ATOM 649 N N . ASN A 1 82 ? 12.524 -1.781 5.212 1.00 96.44 82 ASN A N 1
ATOM 650 C CA . ASN A 1 82 ? 11.910 -2.440 6.363 1.00 96.44 82 ASN A CA 1
ATOM 651 C C . ASN A 1 82 ? 10.739 -1.621 6.907 1.00 96.44 82 ASN A C 1
ATOM 653 O O . ASN A 1 82 ? 10.742 -0.400 6.833 1.00 96.44 82 ASN A O 1
ATOM 657 N N . GLY A 1 83 ? 9.749 -2.298 7.495 1.00 96.50 83 GLY A N 1
ATOM 658 C CA . GLY A 1 83 ? 8.658 -1.640 8.223 1.00 96.50 83 GLY A CA 1
ATOM 659 C C . GLY A 1 83 ? 7.457 -1.194 7.384 1.00 96.50 83 GLY A C 1
ATOM 660 O O . GLY A 1 83 ? 6.499 -0.688 7.963 1.00 96.50 83 GLY A O 1
ATOM 661 N N . TYR A 1 84 ? 7.458 -1.408 6.064 1.00 97.81 84 TYR A N 1
ATOM 662 C CA . TYR A 1 84 ? 6.236 -1.301 5.265 1.00 97.81 84 TYR A CA 1
ATOM 663 C C . TYR A 1 84 ? 5.343 -2.527 5.506 1.00 97.81 84 TYR A C 1
ATOM 665 O O . TYR A 1 84 ? 5.837 -3.635 5.719 1.00 97.81 84 TYR A O 1
ATOM 673 N N . LEU A 1 85 ? 4.026 -2.323 5.497 1.00 98.31 85 LEU A N 1
ATOM 674 C CA . LEU A 1 85 ? 3.040 -3.362 5.801 1.00 98.31 85 LEU A CA 1
ATOM 675 C C . LEU A 1 85 ? 2.827 -4.310 4.617 1.00 98.31 85 LEU A C 1
ATOM 677 O O . LEU A 1 85 ? 2.606 -5.507 4.799 1.00 98.31 85 LEU A O 1
ATOM 681 N N . GLY A 1 86 ? 2.883 -3.779 3.397 1.00 98.38 86 GLY A N 1
ATOM 682 C CA . GLY A 1 86 ? 2.595 -4.545 2.194 1.00 98.38 86 GLY A CA 1
ATOM 683 C C . GLY A 1 86 ? 2.895 -3.818 0.901 1.00 98.38 86 GLY A C 1
ATOM 684 O O . GLY A 1 86 ? 3.397 -2.693 0.897 1.00 98.38 86 GLY A O 1
ATOM 685 N N . ILE A 1 87 ? 2.560 -4.484 -0.195 1.00 98.62 87 ILE A N 1
ATOM 686 C CA . ILE A 1 87 ? 2.657 -3.945 -1.549 1.00 98.62 87 ILE A CA 1
ATOM 687 C C . ILE A 1 87 ? 1.307 -4.065 -2.245 1.00 98.62 87 ILE A C 1
ATOM 689 O O . ILE A 1 87 ? 0.531 -4.975 -1.952 1.00 98.62 87 ILE A O 1
ATOM 693 N N . GLU A 1 88 ? 1.038 -3.193 -3.207 1.00 98.44 88 GLU A N 1
ATOM 694 C CA . GLU A 1 88 ? -0.052 -3.420 -4.146 1.00 98.44 88 GLU A CA 1
ATOM 695 C C . GLU A 1 88 ? 0.286 -4.595 -5.071 1.00 98.44 88 GLU A C 1
ATOM 697 O O . GLU A 1 88 ? 1.225 -4.528 -5.861 1.00 98.44 88 GLU A O 1
ATOM 702 N N . ILE A 1 89 ? -0.500 -5.667 -4.983 1.00 98.31 89 ILE A N 1
ATOM 703 C CA . ILE A 1 89 ? -0.460 -6.809 -5.907 1.00 98.31 89 ILE A CA 1
ATOM 704 C C . ILE A 1 89 ? -1.442 -6.639 -7.067 1.00 98.31 89 ILE A C 1
ATOM 706 O O . ILE A 1 89 ? -1.326 -7.344 -8.069 1.00 98.31 89 ILE A O 1
ATOM 710 N N . TYR A 1 90 ? -2.391 -5.706 -6.940 1.00 98.25 90 TYR A N 1
ATOM 711 C CA . TYR A 1 90 ? -3.270 -5.267 -8.016 1.00 98.25 90 TYR A CA 1
ATOM 712 C C . TYR A 1 90 ? -3.531 -3.758 -7.939 1.00 98.25 90 TYR A C 1
ATOM 714 O O . TYR A 1 90 ? -3.899 -3.242 -6.883 1.00 98.25 90 TYR A O 1
ATOM 722 N N . ASN A 1 91 ? -3.408 -3.061 -9.069 1.00 97.38 91 ASN A N 1
ATOM 723 C CA . ASN A 1 91 ? -3.764 -1.648 -9.183 1.00 97.38 91 ASN A CA 1
ATOM 724 C C . ASN A 1 91 ? -4.690 -1.396 -10.388 1.00 97.38 91 ASN A C 1
ATOM 726 O O . ASN A 1 91 ? -4.337 -1.677 -11.540 1.00 97.38 91 ASN A O 1
ATOM 730 N N . ASN A 1 92 ? -5.889 -0.865 -10.128 1.00 96.50 92 ASN A N 1
ATOM 731 C CA . ASN A 1 92 ? -6.914 -0.678 -11.159 1.00 96.50 92 ASN A CA 1
ATOM 732 C C . ASN A 1 92 ? -6.575 0.452 -12.147 1.00 96.50 92 ASN A C 1
ATOM 734 O O . ASN A 1 92 ? -6.886 0.346 -13.334 1.00 96.50 92 ASN A O 1
ATOM 738 N N . ASN A 1 93 ? -5.924 1.524 -11.700 1.00 94.44 93 ASN A N 1
ATOM 739 C CA . ASN A 1 93 ? -5.517 2.608 -12.589 1.00 94.44 93 ASN A CA 1
ATOM 740 C C . ASN A 1 93 ? -4.437 2.147 -13.573 1.00 94.44 93 ASN A C 1
ATOM 742 O O . ASN A 1 93 ? -4.559 2.415 -14.770 1.00 94.44 93 ASN A O 1
ATOM 746 N N . VAL A 1 94 ? -3.472 1.339 -13.110 1.00 93.94 94 VAL A N 1
ATOM 747 C CA . VAL A 1 94 ? -2.465 0.731 -13.994 1.00 93.94 94 VAL A CA 1
ATOM 748 C C . VAL A 1 94 ? -3.109 -0.147 -15.060 1.00 93.94 94 VAL A C 1
ATOM 750 O O . VAL A 1 94 ? -2.726 -0.071 -16.223 1.00 93.94 94 VAL A O 1
ATOM 753 N N . ARG A 1 95 ? -4.138 -0.927 -14.704 1.00 94.50 95 ARG A N 1
ATOM 754 C CA . ARG A 1 95 ? -4.903 -1.723 -15.678 1.00 94.50 95 ARG A CA 1
ATOM 755 C C . ARG A 1 95 ? -5.527 -0.865 -16.783 1.00 94.50 95 ARG A C 1
ATOM 757 O O . ARG A 1 95 ? -5.672 -1.346 -17.904 1.00 94.50 95 ARG A O 1
ATOM 764 N N . LEU A 1 96 ? -5.971 0.347 -16.456 1.00 91.25 96 LEU A N 1
ATOM 765 C CA . LEU A 1 96 ? -6.832 1.146 -17.327 1.00 91.25 96 LEU A CA 1
ATOM 766 C C . LEU A 1 96 ? -6.089 2.222 -18.124 1.00 91.25 96 LEU A C 1
ATOM 768 O O . LEU A 1 96 ? -6.512 2.521 -19.236 1.00 91.25 96 LEU A O 1
ATOM 772 N N . ASN A 1 97 ? -5.048 2.836 -17.559 1.00 84.81 97 ASN A N 1
ATOM 773 C CA . ASN A 1 97 ? -4.513 4.106 -18.063 1.00 84.81 97 ASN A CA 1
ATOM 774 C C . ASN A 1 97 ? -2.991 4.226 -18.104 1.00 84.81 97 ASN A C 1
ATOM 776 O O . ASN A 1 97 ? -2.500 5.218 -18.645 1.00 84.81 97 ASN A O 1
ATOM 780 N N . ASN A 1 98 ? -2.240 3.287 -17.535 1.00 85.81 98 ASN A N 1
ATOM 781 C CA . ASN A 1 98 ? -0.786 3.395 -17.492 1.00 85.81 98 ASN A CA 1
ATOM 782 C C . ASN A 1 98 ? -0.132 2.279 -18.295 1.00 85.81 98 ASN A C 1
ATOM 784 O O . ASN A 1 98 ? -0.669 1.182 -18.437 1.00 85.81 98 ASN A O 1
ATOM 788 N N . SER A 1 99 ? 1.063 2.558 -18.809 1.00 85.69 99 SER A N 1
ATOM 789 C CA . SER A 1 99 ? 1.944 1.487 -19.255 1.00 85.69 99 SER A CA 1
ATOM 790 C C . SER A 1 99 ? 2.400 0.679 -18.037 1.00 85.69 99 SER A C 1
ATOM 792 O O . SER A 1 99 ? 2.494 1.212 -16.931 1.00 85.69 99 SER A O 1
ATOM 794 N N . GLY A 1 100 ? 2.666 -0.614 -18.220 1.00 90.50 100 GLY A N 1
ATOM 795 C CA . GLY A 1 100 ? 3.063 -1.504 -17.129 1.00 90.50 100 GLY A CA 1
ATOM 796 C C . GLY A 1 100 ? 2.141 -2.704 -16.960 1.00 90.50 100 GLY A C 1
ATOM 797 O O . GLY A 1 100 ? 1.414 -3.080 -17.880 1.00 90.50 100 GLY A O 1
ATOM 798 N N . ARG A 1 101 ? 2.193 -3.326 -15.779 1.00 94.06 101 ARG A N 1
ATOM 799 C CA . ARG A 1 101 ? 1.347 -4.476 -15.428 1.00 94.06 101 ARG A CA 1
ATOM 800 C C . ARG A 1 101 ? 0.554 -4.180 -14.166 1.00 94.06 101 ARG A C 1
ATOM 802 O O . ARG A 1 101 ? 1.112 -3.789 -13.151 1.00 94.06 101 ARG A O 1
ATOM 809 N N . ALA A 1 102 ? -0.755 -4.398 -14.226 1.00 95.31 102 ALA A N 1
ATOM 810 C CA . ALA A 1 102 ? -1.630 -4.163 -13.082 1.00 95.31 102 ALA A CA 1
ATOM 811 C C . ALA A 1 102 ? -1.417 -5.172 -11.949 1.00 95.31 102 ALA A C 1
ATOM 813 O O . ALA A 1 102 ? -1.678 -4.839 -10.802 1.00 95.31 102 ALA A O 1
ATOM 814 N N . VAL A 1 103 ? -0.977 -6.389 -12.283 1.00 97.00 103 VAL A N 1
ATOM 815 C CA . VAL A 1 103 ? -0.761 -7.496 -11.344 1.00 97.00 103 VAL A CA 1
ATOM 816 C C . VAL A 1 103 ? 0.725 -7.602 -11.012 1.00 97.00 103 VAL A C 1
ATOM 818 O O . VAL A 1 103 ? 1.541 -7.654 -11.933 1.00 97.00 103 VAL A O 1
ATOM 821 N N . ALA A 1 104 ? 1.048 -7.665 -9.719 1.00 96.81 104 ALA A N 1
ATOM 822 C CA . ALA A 1 104 ? 2.412 -7.736 -9.181 1.00 96.81 104 ALA A CA 1
ATOM 823 C C . ALA A 1 104 ? 2.612 -8.914 -8.206 1.00 96.81 104 ALA A C 1
ATOM 825 O O . ALA A 1 104 ? 3.344 -8.812 -7.220 1.00 96.81 104 ALA A O 1
ATOM 826 N N . THR A 1 105 ? 1.924 -10.036 -8.439 1.00 97.88 105 THR A N 1
ATOM 827 C CA . THR A 1 105 ? 2.051 -11.237 -7.596 1.00 97.88 105 THR A CA 1
ATOM 828 C C . 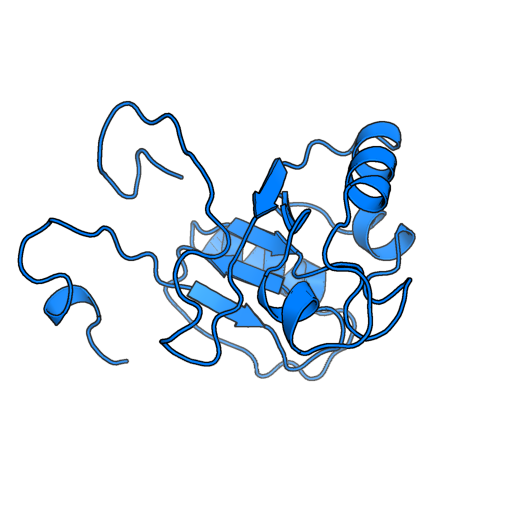THR A 1 105 ? 3.441 -11.861 -7.674 1.00 97.88 105 THR A C 1
ATOM 830 O O . THR A 1 105 ? 3.895 -12.413 -6.690 1.00 97.88 105 THR A O 1
ATOM 833 N N . ASP A 1 106 ? 4.151 -11.712 -8.790 1.00 97.19 106 ASP A N 1
ATOM 834 C CA . ASP A 1 106 ? 5.549 -12.126 -8.942 1.00 97.19 106 ASP A CA 1
ATOM 835 C C . ASP A 1 106 ? 6.495 -11.366 -8.001 1.00 97.19 106 ASP A C 1
ATOM 837 O O . ASP A 1 106 ? 7.361 -11.973 -7.376 1.00 97.19 106 ASP A O 1
ATOM 841 N N . VAL A 1 107 ? 6.295 -10.054 -7.827 1.00 97.31 107 VAL A N 1
ATOM 842 C CA . VAL A 1 107 ? 7.061 -9.260 -6.848 1.00 97.31 107 VAL A CA 1
ATOM 843 C C . VAL A 1 107 ? 6.712 -9.684 -5.425 1.00 97.31 107 VAL A C 1
ATOM 845 O O . VAL A 1 107 ? 7.593 -9.769 -4.569 1.00 97.31 107 VAL A O 1
ATOM 848 N N . TRP A 1 108 ? 5.434 -9.962 -5.164 1.00 98.44 108 TRP A N 1
ATOM 849 C CA . TRP A 1 108 ? 4.986 -10.432 -3.856 1.00 98.44 108 TRP A CA 1
ATOM 850 C C . TRP A 1 108 ? 5.586 -11.796 -3.507 1.00 98.44 108 TRP A C 1
ATOM 852 O O . TRP A 1 108 ? 6.171 -11.938 -2.434 1.00 98.44 108 TRP A O 1
ATOM 862 N N . ASP A 1 109 ? 5.528 -12.754 -4.432 1.00 98.56 109 ASP A N 1
ATOM 863 C CA . ASP A 1 109 ? 6.095 -14.095 -4.288 1.00 98.56 109 ASP A CA 1
ATOM 864 C C . ASP A 1 109 ? 7.606 -14.042 -4.036 1.00 98.56 109 ASP A C 1
ATOM 866 O O . ASP A 1 109 ? 8.112 -14.737 -3.153 1.00 98.56 109 ASP A O 1
ATOM 870 N N . GLU A 1 110 ? 8.334 -13.181 -4.749 1.00 98.25 110 GLU A N 1
ATOM 871 C CA . GLU A 1 110 ? 9.776 -12.993 -4.570 1.00 98.25 110 GLU A CA 1
ATOM 872 C C . GLU A 1 110 ? 10.112 -12.380 -3.196 1.00 98.25 110 GLU A C 1
ATOM 874 O O . GLU A 1 110 ? 11.042 -12.826 -2.516 1.00 98.25 110 GLU A O 1
ATOM 879 N N . LEU A 1 111 ? 9.331 -11.399 -2.722 1.00 98.50 111 LEU A N 1
ATOM 880 C CA . LEU A 1 111 ? 9.499 -10.851 -1.371 1.00 98.50 111 LEU A CA 1
ATOM 881 C C . LEU A 1 111 ? 9.239 -11.916 -0.302 1.00 98.50 111 LEU A C 1
ATOM 883 O O . LEU A 1 111 ? 10.070 -12.086 0.594 1.00 98.50 111 LEU A O 1
ATOM 887 N N . LEU A 1 112 ? 8.139 -12.664 -0.414 1.00 98.56 112 LEU A N 1
ATOM 888 C CA . LEU A 1 112 ? 7.821 -13.753 0.508 1.00 98.56 112 LEU A CA 1
ATOM 889 C C . LEU A 1 112 ? 8.911 -14.836 0.503 1.00 98.56 112 LEU A C 1
ATOM 891 O O . LEU A 1 112 ? 9.359 -15.264 1.569 1.00 98.56 112 LEU A O 1
ATOM 895 N N . SER A 1 113 ? 9.404 -15.215 -0.679 1.00 98.50 113 SER A N 1
ATOM 896 C CA . SER A 1 113 ? 10.472 -16.211 -0.858 1.00 98.50 113 SER A CA 1
ATOM 897 C C . SER A 1 113 ? 11.806 -15.753 -0.264 1.00 98.50 113 SER A C 1
ATOM 899 O O . SER A 1 113 ? 12.575 -16.567 0.243 1.00 98.50 113 SER A O 1
ATOM 901 N N . SER A 1 114 ? 12.060 -14.441 -0.247 1.00 97.69 114 SER A N 1
ATOM 902 C CA . SER A 1 114 ? 13.226 -13.838 0.417 1.00 97.69 114 SER A CA 1
ATOM 903 C C . SER A 1 114 ? 13.102 -13.737 1.947 1.00 97.69 114 SER A C 1
ATOM 905 O O . SER A 1 114 ? 14.019 -13.262 2.616 1.00 97.69 114 SER A O 1
ATOM 907 N N . GLY A 1 115 ? 11.976 -14.179 2.518 1.00 97.50 115 GLY A N 1
ATOM 908 C CA . GLY A 1 115 ? 11.706 -14.172 3.956 1.00 97.50 115 GLY A CA 1
ATOM 909 C C . GLY A 1 115 ? 11.026 -12.902 4.476 1.00 97.50 115 GLY A C 1
ATOM 910 O O . GLY A 1 115 ? 10.782 -12.798 5.683 1.00 97.50 115 GLY A O 1
ATOM 911 N N . LYS A 1 116 ? 10.674 -11.941 3.608 1.00 97.75 116 LYS A N 1
ATOM 912 C CA . LYS A 1 116 ? 9.831 -10.801 4.001 1.00 97.75 116 LYS A CA 1
ATOM 913 C C . LYS A 1 116 ? 8.412 -11.292 4.281 1.00 97.75 116 LYS A C 1
ATOM 915 O O . LYS A 1 116 ? 7.879 -12.133 3.571 1.00 97.75 116 LYS A O 1
ATOM 920 N N . ARG A 1 117 ? 7.774 -10.742 5.314 1.00 97.06 117 ARG A N 1
ATOM 921 C CA . ARG A 1 117 ? 6.373 -11.026 5.662 1.00 97.06 117 ARG A CA 1
ATOM 922 C C . ARG A 1 117 ? 5.561 -9.759 5.461 1.00 97.06 117 ARG A C 1
ATOM 924 O O . ARG A 1 117 ? 5.504 -8.921 6.354 1.00 97.06 117 ARG A O 1
ATOM 931 N N . VAL A 1 118 ? 5.015 -9.602 4.263 1.00 98.12 118 VAL A N 1
ATOM 932 C CA . VAL A 1 118 ? 4.326 -8.386 3.819 1.00 98.12 118 VAL A CA 1
ATOM 933 C C . VAL A 1 118 ? 3.004 -8.767 3.158 1.00 98.12 118 VAL A C 1
ATOM 935 O O . VAL A 1 118 ? 2.924 -9.792 2.479 1.00 98.12 118 VAL A O 1
ATOM 938 N N . PHE A 1 119 ? 1.956 -7.977 3.375 1.00 98.38 119 PHE A N 1
ATOM 939 C CA . PHE A 1 119 ? 0.631 -8.245 2.814 1.00 98.38 119 PHE A CA 1
ATOM 940 C C . PHE A 1 119 ? 0.534 -7.830 1.341 1.00 98.38 119 PHE A C 1
ATOM 942 O O . PHE A 1 119 ? 1.265 -6.950 0.879 1.00 98.38 119 PHE A O 1
ATOM 949 N N . GLY A 1 120 ? -0.397 -8.451 0.618 1.00 98.25 120 GLY A N 1
ATOM 950 C CA . GLY A 1 120 ? -0.797 -8.027 -0.719 1.00 98.25 120 GLY A CA 1
ATOM 951 C C . GLY A 1 120 ? -2.054 -7.161 -0.664 1.00 98.25 120 GLY A C 1
ATOM 952 O O . GLY A 1 120 ? -3.049 -7.561 -0.064 1.00 98.25 120 GLY A O 1
ATOM 953 N N . PHE A 1 121 ? -2.004 -5.991 -1.298 1.00 98.62 121 PHE A N 1
ATOM 954 C CA . PHE A 1 121 ? -3.102 -5.028 -1.371 1.00 98.62 121 PHE A CA 1
ATOM 955 C C . PHE A 1 121 ? -3.640 -4.875 -2.798 1.00 98.62 121 PHE A C 1
ATOM 957 O O . PHE A 1 121 ? -2.903 -5.010 -3.775 1.00 98.62 121 PHE A O 1
ATOM 964 N N . ALA A 1 122 ? -4.924 -4.550 -2.922 1.00 98.25 122 ALA A N 1
ATOM 965 C CA . ALA A 1 122 ? -5.579 -4.223 -4.181 1.00 98.25 122 ALA A CA 1
ATOM 966 C C . ALA A 1 122 ? -6.283 -2.864 -4.074 1.00 98.25 122 ALA A C 1
ATOM 968 O O . ALA A 1 122 ? -7.208 -2.712 -3.276 1.00 98.25 122 ALA A O 1
ATOM 969 N N . ASN A 1 123 ? -5.859 -1.884 -4.877 1.00 97.62 123 ASN A N 1
ATOM 970 C CA . ASN A 1 123 ? -6.343 -0.502 -4.782 1.00 97.62 123 ASN A CA 1
ATOM 971 C C . ASN A 1 123 ? -6.753 0.079 -6.141 1.00 97.62 123 ASN A C 1
ATOM 973 O O . ASN A 1 123 ? -6.266 -0.326 -7.200 1.00 97.62 123 ASN A O 1
ATOM 977 N N . ASP A 1 124 ? -7.674 1.044 -6.100 1.00 95.56 124 ASP A N 1
ATOM 978 C CA . ASP A 1 124 ? -8.192 1.686 -7.308 1.00 95.56 124 ASP A CA 1
ATOM 979 C C . ASP A 1 124 ? -7.187 2.636 -7.970 1.00 95.56 124 ASP A C 1
ATOM 981 O O . ASP A 1 124 ? -7.173 2.732 -9.195 1.00 95.56 124 ASP A O 1
ATOM 985 N N . ASP A 1 125 ? -6.409 3.372 -7.163 1.00 95.12 125 ASP A N 1
ATOM 986 C CA . ASP A 1 125 ? -5.636 4.554 -7.589 1.00 95.12 125 ASP A CA 1
ATOM 987 C C . ASP A 1 125 ? -6.492 5.529 -8.436 1.00 95.12 125 ASP A C 1
ATOM 989 O O . ASP A 1 125 ? -6.192 5.950 -9.559 1.00 95.12 125 ASP A O 1
ATOM 993 N N . MET A 1 126 ? -7.676 5.827 -7.898 1.00 92.94 126 MET A N 1
ATOM 994 C CA . MET A 1 126 ? -8.728 6.539 -8.608 1.00 92.94 126 MET A CA 1
ATOM 995 C C . MET A 1 126 ? -8.343 8.001 -8.888 1.00 92.94 126 MET A C 1
ATOM 997 O O . MET A 1 126 ? -8.312 8.836 -7.989 1.00 92.94 126 MET A O 1
ATOM 1001 N N . HIS A 1 127 ? -8.198 8.333 -10.172 1.00 92.62 127 HIS A N 1
ATOM 1002 C CA . HIS A 1 127 ? -8.065 9.714 -10.657 1.00 92.62 127 HIS A CA 1
ATOM 1003 C C . HIS A 1 127 ? -9.373 10.286 -11.240 1.00 92.62 127 HIS A C 1
ATOM 1005 O O . HIS A 1 127 ? -9.489 11.495 -11.431 1.00 92.62 127 HIS A O 1
ATOM 1011 N N . ILE A 1 128 ? -10.366 9.430 -11.526 1.00 91.19 128 ILE A N 1
ATOM 1012 C CA . ILE A 1 128 ? -11.699 9.824 -12.011 1.00 91.19 128 ILE A CA 1
ATOM 1013 C C . ILE A 1 128 ? -12.799 9.020 -11.312 1.00 91.19 128 ILE A C 1
ATOM 1015 O O . ILE A 1 128 ? -12.672 7.813 -11.116 1.00 91.19 128 ILE A O 1
ATOM 1019 N N . PHE A 1 129 ? -13.908 9.682 -10.982 1.00 90.75 129 PHE A N 1
ATOM 1020 C CA . PHE A 1 129 ? -14.963 9.110 -10.137 1.00 90.75 129 PHE A CA 1
ATOM 1021 C C . PHE A 1 129 ? -15.658 7.876 -10.738 1.00 90.75 129 PHE A C 1
ATOM 1023 O O . PHE A 1 129 ? -16.085 6.985 -10.013 1.00 90.75 129 PHE A O 1
ATOM 1030 N N . SER A 1 130 ? -15.731 7.767 -12.067 1.00 89.88 130 SER A N 1
ATOM 1031 C CA . SER A 1 130 ? -16.344 6.616 -12.748 1.00 89.88 130 SER A CA 1
ATOM 1032 C C . SER A 1 130 ? -15.579 5.295 -12.583 1.00 89.88 130 SER A C 1
ATOM 1034 O O . SER A 1 130 ? -16.020 4.275 -13.105 1.00 89.88 130 SER A O 1
ATOM 1036 N N . ARG A 1 131 ? -14.434 5.301 -11.888 1.00 87.69 131 ARG A N 1
ATOM 1037 C CA . ARG A 1 131 ? -13.563 4.134 -11.682 1.00 87.69 131 ARG A CA 1
ATOM 1038 C C . ARG A 1 131 ? -13.470 3.663 -10.233 1.00 87.69 131 ARG A C 1
ATOM 1040 O O . ARG A 1 131 ? -12.638 2.810 -9.943 1.00 87.69 131 ARG A O 1
ATOM 1047 N N . VAL A 1 132 ? -14.296 4.215 -9.347 1.00 92.44 132 VAL A N 1
ATOM 1048 C CA . VAL A 1 132 ? -14.418 3.735 -7.966 1.00 92.44 132 VAL A CA 1
ATOM 1049 C C . VAL A 1 132 ? -14.860 2.270 -7.959 1.00 92.44 132 VAL A C 1
ATOM 1051 O O . VAL A 1 132 ? -15.778 1.895 -8.687 1.00 92.44 132 VAL A O 1
ATOM 1054 N N . GLY A 1 133 ? -14.250 1.465 -7.092 1.00 93.06 133 GLY A N 1
ATOM 1055 C CA . GLY A 1 133 ? -14.648 0.087 -6.818 1.00 93.06 133 GLY A CA 1
ATOM 1056 C C . GLY A 1 133 ? -14.124 -0.944 -7.818 1.00 93.06 133 GLY A C 1
ATOM 1057 O O . GLY A 1 133 ? -14.665 -2.045 -7.886 1.00 93.06 133 GLY A O 1
ATOM 1058 N N . GLY A 1 134 ? -13.095 -0.619 -8.601 1.00 94.19 134 GLY A N 1
ATOM 1059 C CA . GLY A 1 134 ? -12.422 -1.582 -9.476 1.00 94.19 134 GLY A CA 1
ATOM 1060 C C . GLY A 1 134 ? -11.433 -2.499 -8.745 1.00 94.19 134 GLY A C 1
ATOM 1061 O O . GLY A 1 134 ? -11.059 -3.542 -9.285 1.00 94.19 134 GLY A O 1
ATOM 1062 N N . ALA A 1 135 ? -11.032 -2.136 -7.528 1.00 96.31 135 ALA A N 1
ATOM 1063 C CA . ALA A 1 135 ? -10.271 -2.946 -6.589 1.00 96.31 135 ALA A CA 1
ATOM 1064 C C . ALA A 1 135 ? -10.654 -2.606 -5.144 1.00 96.31 135 ALA A C 1
ATOM 1066 O O . ALA A 1 135 ? -11.009 -1.470 -4.834 1.00 96.31 135 ALA A O 1
ATOM 1067 N N . TYR A 1 136 ? -10.546 -3.580 -4.246 1.00 96.06 136 TYR A N 1
ATOM 1068 C CA . TYR A 1 136 ? -10.779 -3.376 -2.822 1.00 96.06 136 TYR A CA 1
ATOM 1069 C C . TYR A 1 136 ? -10.021 -4.407 -1.989 1.00 96.06 136 TYR A C 1
ATOM 1071 O O . TYR A 1 136 ? -9.674 -5.490 -2.462 1.00 96.06 136 TYR A O 1
ATOM 1079 N N . ASN A 1 137 ? -9.828 -4.074 -0.715 1.00 97.00 137 ASN A N 1
ATOM 1080 C CA . ASN A 1 137 ? -9.276 -4.969 0.291 1.00 97.00 137 ASN A CA 1
ATOM 1081 C C . ASN A 1 137 ? -10.392 -5.395 1.245 1.00 97.00 137 ASN A C 1
ATOM 1083 O O . ASN A 1 137 ? -11.210 -4.572 1.657 1.00 97.00 137 ASN A O 1
ATOM 1087 N N . MET A 1 138 ? -10.411 -6.673 1.614 1.00 96.12 138 MET A N 1
ATOM 1088 C CA . MET A 1 138 ? -11.322 -7.200 2.628 1.00 96.12 138 MET A CA 1
ATOM 1089 C C . MET A 1 138 ? -10.548 -7.382 3.928 1.00 96.12 138 MET A C 1
ATOM 1091 O O . MET A 1 138 ? -9.561 -8.114 3.959 1.00 96.12 138 MET A O 1
ATOM 1095 N N . VAL A 1 139 ? -11.002 -6.730 4.997 1.00 94.06 139 VAL A N 1
ATOM 1096 C CA . VAL A 1 139 ? -10.388 -6.828 6.325 1.00 94.06 139 VAL A CA 1
ATOM 1097 C C . VAL A 1 139 ? -11.373 -7.512 7.262 1.00 94.06 139 VAL A C 1
ATOM 1099 O O . VAL A 1 139 ? -12.498 -7.044 7.438 1.00 94.06 139 VAL A O 1
ATOM 1102 N N . LEU A 1 140 ? -10.951 -8.627 7.858 1.00 95.62 140 LEU A N 1
ATOM 1103 C CA . LEU A 1 140 ? -11.686 -9.259 8.946 1.00 95.62 140 LEU A CA 1
ATOM 1104 C C . LEU A 1 140 ? -11.288 -8.568 10.250 1.00 95.62 140 LEU A C 1
ATOM 1106 O O . LEU A 1 140 ? -10.149 -8.686 10.690 1.00 95.62 140 LEU A O 1
ATOM 1110 N N . SER A 1 141 ? -12.228 -7.846 10.847 1.00 95.62 141 SER A N 1
ATOM 1111 C CA . SER A 1 141 ? -12.002 -7.030 12.036 1.00 95.62 141 SER A CA 1
ATOM 1112 C C . SER A 1 141 ? -13.125 -7.274 13.050 1.00 95.62 141 SER A C 1
ATOM 1114 O O . SER A 1 141 ? -14.271 -7.449 12.623 1.00 95.62 141 SER A O 1
ATOM 1116 N N . PRO A 1 142 ? -12.841 -7.328 14.367 1.00 95.62 142 PRO A N 1
ATOM 1117 C CA . PRO A 1 142 ? -13.870 -7.565 15.380 1.00 95.62 142 PRO A CA 1
ATOM 1118 C C . PRO A 1 142 ? -14.891 -6.425 15.466 1.00 95.62 142 PRO A C 1
ATOM 1120 O O . PRO A 1 142 ? -16.056 -6.672 15.773 1.00 95.62 142 PRO A O 1
ATOM 1123 N N . GLU A 1 143 ? -14.481 -5.194 15.154 1.00 94.38 143 GLU A N 1
ATOM 1124 C CA . GLU A 1 143 ? -15.337 -4.013 15.191 1.00 94.38 143 GLU A CA 1
ATOM 1125 C C . GLU A 1 143 ? -15.114 -3.096 13.987 1.00 94.38 143 GLU A C 1
ATOM 1127 O O . GLU A 1 143 ? -14.046 -3.043 13.378 1.00 94.38 143 GLU A O 1
ATOM 1132 N N . LYS A 1 144 ? -16.135 -2.298 13.666 1.00 90.19 144 LYS A N 1
ATOM 1133 C CA . LYS A 1 144 ? -16.036 -1.226 12.673 1.00 90.19 144 LYS A CA 1
ATOM 1134 C C . LYS A 1 144 ? -15.470 0.035 13.339 1.00 90.19 144 LYS A C 1
ATOM 1136 O O . LYS A 1 144 ? -16.199 1.001 13.559 1.00 90.19 144 LYS A O 1
ATOM 1141 N N . SER A 1 145 ? -14.175 0.022 13.646 1.00 90.88 145 SER A N 1
ATOM 1142 C CA . SER A 1 145 ? -13.416 1.170 14.169 1.00 90.88 145 SER A CA 1
ATOM 1143 C C . SER A 1 145 ? -12.067 1.303 13.461 1.00 90.88 145 SER A C 1
ATOM 1145 O O . SER A 1 145 ? -11.621 0.376 12.784 1.00 90.88 145 SER A O 1
ATOM 1147 N N . LYS A 1 146 ? -11.421 2.473 13.564 1.00 90.31 146 LYS A N 1
ATOM 1148 C CA . LYS A 1 146 ? -10.100 2.676 12.949 1.00 90.31 146 LYS A CA 1
ATOM 1149 C C . LYS A 1 146 ? -9.079 1.745 13.581 1.00 90.31 146 LYS A C 1
ATOM 1151 O O . LYS A 1 146 ? -8.356 1.071 12.866 1.00 90.31 146 LYS A O 1
ATOM 1156 N N . GLU A 1 147 ? -9.094 1.695 14.904 1.00 91.50 147 GLU A N 1
ATOM 1157 C CA . GLU A 1 147 ? -8.177 0.953 15.762 1.00 91.50 147 GLU A CA 1
ATOM 1158 C C . GLU A 1 147 ? -8.302 -0.558 15.565 1.00 91.50 147 GLU A C 1
ATOM 1160 O O . GLU A 1 147 ? -7.317 -1.266 15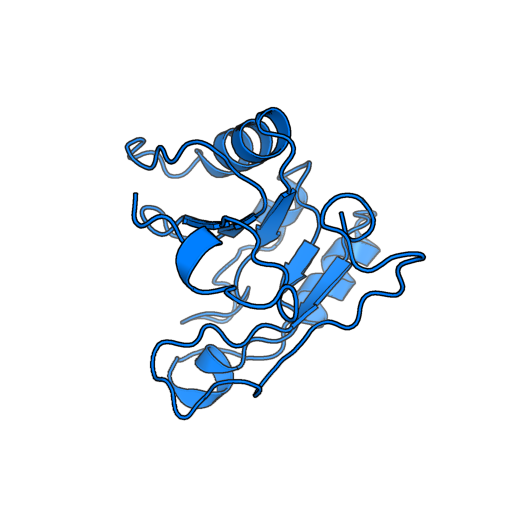.677 1.00 91.50 147 GLU A O 1
ATOM 1165 N N . SER A 1 148 ? -9.503 -1.055 15.260 1.00 93.44 148 SER A N 1
ATOM 1166 C CA . SER A 1 148 ? -9.742 -2.480 15.013 1.00 93.44 148 SER A CA 1
ATOM 1167 C C . SER A 1 148 ? -9.318 -2.916 13.602 1.00 93.44 148 SER A C 1
ATOM 1169 O O . SER A 1 148 ? -9.108 -4.105 13.351 1.00 93.44 148 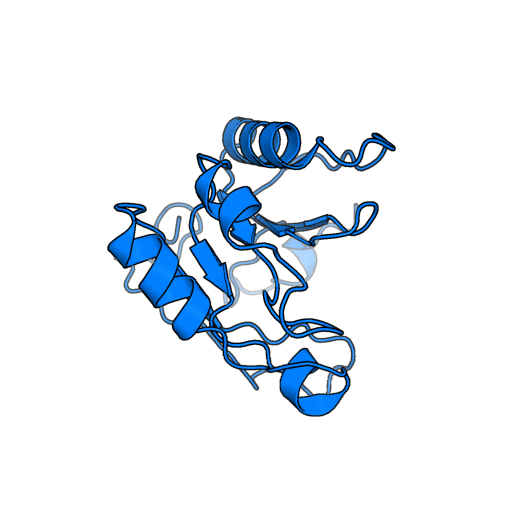SER A O 1
ATOM 1171 N N . ILE A 1 149 ? -9.252 -1.984 12.646 1.00 93.06 149 ILE A N 1
ATOM 1172 C CA . ILE A 1 149 ? -8.851 -2.260 11.257 1.00 93.06 149 ILE A CA 1
ATOM 1173 C C . ILE A 1 149 ? -7.321 -2.256 11.097 1.00 93.06 149 ILE A C 1
ATOM 1175 O O . ILE A 1 149 ? -6.827 -2.927 10.189 1.00 93.06 149 ILE A O 1
ATOM 1179 N N . ILE A 1 150 ? -6.597 -1.498 11.930 1.00 89.69 150 ILE A N 1
ATOM 1180 C CA . ILE A 1 150 ? -5.140 -1.280 11.833 1.00 89.69 150 ILE A CA 1
ATOM 1181 C C . ILE A 1 150 ? -4.332 -2.101 12.835 1.00 89.69 150 ILE A C 1
ATOM 1183 O O . ILE A 1 150 ? -4.846 -2.385 13.935 1.00 89.69 150 ILE A O 1
#

Sequence (150 aa):
MTEIGKTAGDGKLILFQGVEYKRAKFQMLGININKYDDDKDNSNNHQDIIDEVKRQGGFTIICHPHLNAGDYWPIEKLKGLNGYLGIEIYNNNVRLNNSGRAVATDVWDELLSSGKRVFGFANDDMHIFSRVGGAYNMVLSPEKSKESII

Foldseek 3Di:
DPPVVVVCPPLPDDDWDKDWQDLEQFIKIKTNADDDDNPDNDNPCPQVVQVNSVVRVIAMEGEDCWFQHNRSPPLVVVLVHDNHQAYAQAEQCCVPPTPTDRGDVVSVVVCVVSVHDHDYAHYHPDPDPVRPPPTHDDADFPDPDPVRRD

pLDDT: mean 87.67, std 14.16, range [41.19, 98.62]

Secondary structure (DSSP, 8-state):
---GGGTSTTTT-----EEEE-SSSS-EEEES-S--------TTTHHHHHHHHHHTT-EEEE--TTBSSTTSS-HHHHHH--S--EEEEEEHHHHHHSSB-SB-HHHHHHHHHTT---EEEEE---SSGGGTTSS------SSSSHHHH-